Protein AF-A3K9N4-F1 (afdb_monomer)

Sequence (105 aa):
MAAKKGGRGHLIGRIKGGMNTKLHAICDSQGRPIDLFVTAGQVSDYIGARALLSGLPNVKWLLGDRGYDADWFREALQDKGIRACIPGRKKRKTPVKYPSRAITA

Solvent-accessible surface area (backbone atoms only — not comparable to full-atom values): 6694 Å² total; per-residue (Å²): 136,84,82,80,84,85,63,91,75,82,43,65,15,74,45,98,93,40,81,35,62,39,80,40,73,45,57,53,89,86,66,49,76,78,46,78,48,80,36,25,42,64,58,58,48,58,58,46,50,59,67,47,60,80,74,59,72,96,45,70,64,43,81,49,60,42,70,55,58,44,68,72,53,50,51,55,31,49,76,67,60,23,44,68,40,37,47,60,48,96,83,52,89,70,86,61,90,45,74,90,60,85,74,87,117

Nearest PDB structures (foldseek):
  5ejk-assembly1_H  TM=4.810E-01  e=1.274E-01  Rous sarcoma virus - Prague C
  3ff4-assembly1_A  TM=5.958E-01  e=1.021E+00  Cytophaga hutchinsonii ATCC 33406
  4lps-assembly2_B  TM=4.298E-01  e=1.779E+00  Helicobacter pylori 26695
  3qp9-assembly3_C  TM=4.645E-01  e=2.517E+00  Streptomyces venezuelae
  6e3b-assembly11_K  TM=4.564E-01  e=4.090E+00  Saccharomyces cerevisiae

Secondary structure (DSSP, 8-state):
----------S-EEETTEEEEEEEEEE-TTS-EEEEEEEETTS-HHHHHHHHGGG--S-SEEE--GGG--HHHHHHHHHTT-EEE-PPPTT-SS-----SSPPP-

InterPro domains:
  IPR002559 Transposase IS4-like domain [PF01609] (17-93)

Organism: Sagittula stellata (strain ATCC 700073 / DSM 11524 / E-37) (NCBI:txid388399)

Structure (mmCIF, N/CA/C/O backbone):
data_AF-A3K9N4-F1
#
_entry.id   AF-A3K9N4-F1
#
loop_
_atom_site.group_PDB
_atom_site.id
_atom_site.type_symbol
_atom_site.label_atom_id
_atom_site.label_alt_id
_atom_site.label_comp_id
_atom_site.label_asym_id
_atom_site.label_entity_id
_atom_site.label_seq_id
_atom_site.pdbx_PDB_ins_code
_atom_site.Cartn_x
_atom_site.Cartn_y
_atom_site.Cartn_z
_atom_site.occupancy
_atom_site.B_iso_or_equiv
_atom_site.auth_seq_id
_atom_site.auth_comp_id
_atom_site.auth_asym_id
_atom_site.auth_atom_id
_atom_site.pdbx_PDB_model_num
ATOM 1 N N . MET A 1 1 ? 10.949 12.000 -31.476 1.00 31.14 1 MET A N 1
ATOM 2 C CA . MET A 1 1 ? 9.859 11.083 -31.074 1.00 31.14 1 MET A CA 1
ATOM 3 C C . MET A 1 1 ? 10.477 9.744 -30.691 1.00 31.14 1 MET A C 1
ATOM 5 O O . MET A 1 1 ? 11.162 9.164 -31.520 1.00 31.14 1 MET A O 1
ATOM 9 N N . ALA A 1 2 ? 10.344 9.292 -29.441 1.00 36.34 2 ALA A N 1
ATOM 10 C CA . ALA A 1 2 ? 10.930 8.023 -28.997 1.00 36.34 2 ALA A CA 1
ATOM 11 C C . ALA A 1 2 ? 9.960 6.866 -29.279 1.00 36.34 2 ALA A C 1
ATOM 13 O O . ALA A 1 2 ? 8.819 6.880 -28.817 1.00 36.34 2 ALA A O 1
ATOM 14 N N . ALA A 1 3 ? 10.413 5.880 -30.052 1.00 39.84 3 ALA A N 1
ATOM 15 C CA . ALA A 1 3 ? 9.631 4.711 -30.432 1.00 39.84 3 ALA A CA 1
ATOM 16 C C . ALA A 1 3 ? 9.227 3.877 -29.200 1.00 39.84 3 ALA A C 1
ATOM 18 O O . ALA A 1 3 ? 10.079 3.350 -28.483 1.00 39.84 3 ALA A O 1
ATOM 19 N N . LYS A 1 4 ? 7.917 3.706 -28.975 1.00 48.53 4 LYS A N 1
ATOM 20 C CA . LYS A 1 4 ? 7.390 2.654 -28.095 1.00 48.53 4 LYS A CA 1
ATOM 21 C C . LYS A 1 4 ? 7.553 1.319 -28.822 1.00 48.53 4 LYS A C 1
ATOM 23 O O . LYS A 1 4 ? 6.789 1.019 -29.735 1.00 48.53 4 LYS A O 1
ATOM 28 N N . LYS A 1 5 ? 8.548 0.518 -28.430 1.00 48.88 5 LYS A N 1
ATOM 29 C CA . LYS A 1 5 ? 8.672 -0.871 -28.895 1.00 48.88 5 LYS A CA 1
ATOM 30 C C . LYS A 1 5 ? 7.516 -1.690 -28.323 1.00 48.88 5 LYS A C 1
ATOM 32 O O . LYS A 1 5 ? 7.525 -2.071 -27.155 1.00 48.88 5 LYS A O 1
ATOM 37 N N . GLY A 1 6 ? 6.511 -1.902 -29.168 1.00 56.56 6 GLY A N 1
ATOM 38 C CA . GLY A 1 6 ? 5.464 -2.889 -28.975 1.00 56.56 6 GLY A CA 1
ATOM 39 C C . GLY A 1 6 ? 6.054 -4.295 -29.011 1.00 56.56 6 GLY A C 1
ATOM 40 O O . GLY A 1 6 ? 6.759 -4.671 -29.942 1.00 56.56 6 GLY A O 1
ATOM 41 N N . GLY A 1 7 ? 5.762 -5.055 -27.969 1.00 42.81 7 GLY A N 1
ATOM 42 C CA . GLY A 1 7 ? 6.002 -6.483 -27.848 1.00 42.81 7 GLY A CA 1
ATOM 43 C C . GLY A 1 7 ? 5.214 -6.940 -26.630 1.00 42.81 7 GLY A C 1
ATOM 44 O O . GLY A 1 7 ? 5.201 -6.223 -25.628 1.00 42.81 7 GLY A O 1
ATOM 45 N N . ARG A 1 8 ? 4.490 -8.061 -26.733 1.00 51.12 8 ARG A N 1
ATOM 46 C CA . ARG A 1 8 ? 3.677 -8.621 -25.638 1.00 51.12 8 ARG A CA 1
ATOM 47 C C . ARG A 1 8 ? 4.528 -8.631 -24.361 1.00 51.12 8 ARG A C 1
ATOM 49 O O . ARG A 1 8 ? 5.591 -9.244 -24.325 1.00 51.12 8 ARG A O 1
ATOM 56 N N . GLY A 1 9 ? 4.139 -7.797 -23.397 1.00 58.41 9 GLY A N 1
ATOM 57 C CA . GLY A 1 9 ? 5.035 -7.336 -22.344 1.00 58.41 9 GLY A CA 1
ATOM 58 C C . GLY A 1 9 ? 5.330 -8.449 -21.354 1.00 58.41 9 GLY A C 1
ATOM 59 O O . GLY A 1 9 ? 4.470 -8.785 -20.553 1.00 58.41 9 GLY A O 1
ATOM 60 N N . HIS A 1 10 ? 6.552 -8.974 -21.360 1.00 64.12 10 HIS A N 1
ATOM 61 C CA . HIS A 1 10 ? 7.001 -10.038 -20.454 1.00 64.12 10 HIS A CA 1
ATOM 62 C C . HIS A 1 10 ? 7.051 -9.633 -18.964 1.00 64.12 10 HIS A C 1
ATOM 64 O O . HIS A 1 10 ? 7.701 -10.311 -18.187 1.00 64.12 10 HIS A O 1
ATOM 70 N N . LEU A 1 11 ? 6.432 -8.517 -18.546 1.00 78.75 11 LEU A N 1
ATOM 71 C CA . LEU A 1 11 ? 6.547 -7.931 -17.197 1.00 78.75 11 LEU A CA 1
ATOM 72 C C . LEU A 1 11 ? 8.007 -7.800 -16.713 1.00 78.75 11 LEU A C 1
ATOM 74 O O . LEU A 1 11 ? 8.276 -7.729 -15.517 1.00 78.75 11 LEU A O 1
ATOM 78 N N . ILE A 1 12 ? 8.953 -7.733 -17.654 1.00 85.56 12 ILE A N 1
ATOM 79 C CA . ILE A 1 12 ? 10.373 -7.491 -17.421 1.00 85.56 12 ILE A CA 1
ATOM 80 C C . ILE A 1 12 ? 10.680 -6.083 -17.907 1.00 85.56 12 ILE A C 1
ATOM 82 O O . ILE A 1 12 ? 10.336 -5.673 -19.019 1.00 85.56 12 ILE A O 1
ATOM 86 N N . GLY A 1 13 ? 11.333 -5.337 -17.035 1.00 86.31 13 GLY A N 1
ATOM 87 C CA . GLY A 1 13 ? 11.577 -3.923 -17.163 1.00 86.31 13 GLY A CA 1
ATOM 88 C C . GLY A 1 13 ? 13.041 -3.549 -17.167 1.00 86.31 13 GLY A C 1
ATOM 89 O O . GLY A 1 13 ? 13.818 -4.144 -16.431 1.00 86.31 13 GLY A O 1
ATOM 90 N N . ARG A 1 14 ? 13.433 -2.537 -17.945 1.00 87.31 14 ARG A N 1
ATOM 91 C CA . ARG A 1 14 ? 14.812 -2.037 -17.921 1.00 87.31 14 ARG A CA 1
ATOM 92 C C . ARG A 1 14 ? 14.966 -0.923 -16.888 1.00 87.31 14 ARG A C 1
ATOM 94 O O . ARG A 1 14 ? 14.326 0.119 -16.993 1.00 87.31 14 ARG A O 1
ATOM 101 N N . ILE A 1 15 ? 15.846 -1.145 -15.920 1.00 87.25 15 ILE A N 1
ATOM 102 C CA . ILE A 1 15 ? 16.279 -0.183 -14.899 1.00 87.25 15 ILE A CA 1
ATOM 103 C C . ILE A 1 15 ? 17.789 0.080 -15.035 1.00 87.25 15 ILE A C 1
ATOM 105 O O . ILE A 1 15 ? 18.471 -0.589 -15.812 1.00 87.25 15 ILE A O 1
ATO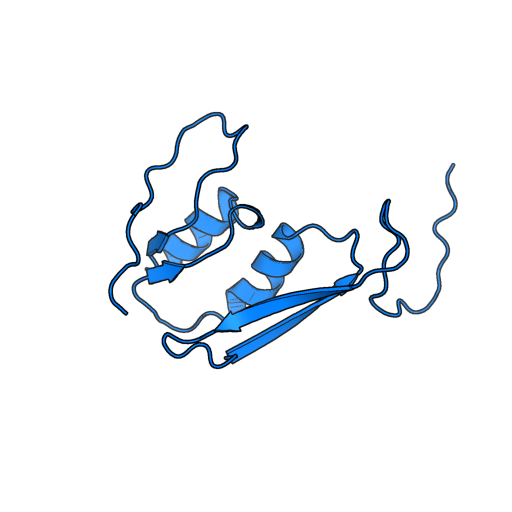M 109 N N . LYS A 1 16 ? 18.344 1.036 -14.270 1.00 87.69 16 LYS A N 1
ATOM 110 C CA . LYS A 1 16 ? 19.785 1.379 -14.323 1.00 87.69 16 LYS A CA 1
ATOM 111 C C . LYS A 1 16 ? 20.697 0.156 -14.112 1.00 87.69 16 LYS A C 1
ATOM 113 O O . LYS A 1 16 ? 21.749 0.078 -14.730 1.00 87.69 16 LYS A O 1
ATOM 118 N N . GLY A 1 17 ? 20.272 -0.791 -13.272 1.00 88.19 17 GLY A N 1
ATOM 119 C CA . GLY A 1 17 ? 21.001 -2.028 -12.968 1.00 88.19 17 GLY A CA 1
ATOM 120 C C . GLY A 1 17 ? 20.757 -3.200 -13.927 1.00 88.19 17 GLY A C 1
ATOM 121 O O . GLY A 1 17 ? 21.215 -4.296 -13.636 1.00 88.19 17 GLY A O 1
ATOM 122 N N . GLY A 1 18 ? 20.028 -3.015 -15.034 1.00 90.31 18 GLY A N 1
ATOM 123 C CA . GLY A 1 18 ? 19.726 -4.089 -15.987 1.00 90.31 18 GLY A CA 1
ATOM 124 C C . GLY A 1 18 ? 18.235 -4.402 -16.102 1.00 90.31 18 GLY A C 1
ATOM 125 O O . GLY A 1 18 ? 17.396 -3.512 -15.970 1.00 90.31 18 GLY A O 1
ATOM 126 N N . MET A 1 19 ? 17.901 -5.653 -16.419 1.00 92.19 19 MET A N 1
ATOM 127 C CA . MET A 1 19 ? 16.512 -6.114 -16.531 1.00 92.19 19 MET A CA 1
ATOM 128 C C . MET A 1 19 ? 16.000 -6.571 -15.161 1.00 92.19 19 MET A C 1
ATOM 130 O O . MET A 1 19 ? 16.707 -7.272 -14.446 1.00 92.19 19 MET A O 1
ATOM 134 N N . ASN A 1 20 ? 14.793 -6.165 -14.782 1.00 90.88 20 ASN A N 1
ATOM 135 C CA . ASN A 1 20 ? 14.216 -6.434 -13.468 1.00 90.88 20 ASN A CA 1
ATOM 136 C C . ASN A 1 20 ? 12.681 -6.534 -13.544 1.00 90.88 20 ASN A C 1
ATOM 138 O O . ASN A 1 20 ? 12.050 -5.957 -14.433 1.00 90.88 20 ASN A O 1
ATOM 142 N N . THR A 1 21 ? 12.093 -7.226 -12.576 1.00 93.06 21 THR A N 1
ATOM 143 C CA . THR A 1 21 ? 10.653 -7.350 -12.347 1.00 93.06 21 THR A CA 1
ATOM 144 C C . THR A 1 21 ? 10.372 -7.054 -10.876 1.00 93.06 21 THR A C 1
ATOM 146 O O . THR A 1 21 ? 11.153 -7.430 -10.003 1.00 93.06 21 THR A O 1
ATOM 149 N N . LYS A 1 22 ? 9.250 -6.391 -10.596 1.00 92.31 22 LYS A N 1
ATOM 150 C CA . LYS A 1 22 ? 8.766 -6.123 -9.242 1.00 92.31 22 LYS A CA 1
ATOM 151 C C . LYS A 1 22 ? 7.618 -7.062 -8.899 1.00 92.31 22 LYS A C 1
ATOM 153 O O . LYS A 1 22 ? 6.709 -7.252 -9.706 1.00 92.31 22 LYS A O 1
ATOM 158 N N . LEU A 1 23 ? 7.649 -7.591 -7.681 1.00 93.25 23 LEU A N 1
ATOM 159 C CA . LEU A 1 23 ? 6.552 -8.333 -7.074 1.00 93.25 23 LEU A CA 1
ATOM 160 C C . LEU A 1 23 ? 5.963 -7.485 -5.944 1.00 93.25 23 LEU A C 1
ATOM 162 O O . LEU A 1 23 ? 6.664 -7.133 -4.997 1.00 93.25 23 LEU A O 1
ATOM 166 N N . HIS A 1 24 ? 4.685 -7.150 -6.059 1.00 93.50 24 HIS A N 1
ATOM 167 C CA . HIS A 1 24 ? 3.906 -6.487 -5.021 1.00 93.50 24 HIS A CA 1
ATOM 168 C C . HIS A 1 24 ? 3.058 -7.543 -4.313 1.00 93.50 24 HIS A C 1
ATOM 170 O O . HIS A 1 24 ? 2.463 -8.382 -4.985 1.00 93.50 24 HIS A O 1
ATOM 176 N N . ALA A 1 25 ? 3.000 -7.511 -2.983 1.00 93.75 25 ALA A N 1
ATOM 177 C CA . ALA A 1 25 ? 2.304 -8.523 -2.195 1.00 93.75 25 ALA A CA 1
ATOM 178 C C . ALA A 1 25 ? 1.458 -7.890 -1.087 1.00 93.75 25 ALA A C 1
ATOM 180 O O . ALA A 1 25 ? 1.909 -6.953 -0.421 1.00 93.75 25 ALA A O 1
ATOM 181 N N . ILE A 1 26 ? 0.263 -8.435 -0.870 1.00 93.19 26 ILE A N 1
ATOM 182 C CA . ILE A 1 26 ? -0.480 -8.298 0.386 1.00 93.19 26 ILE A CA 1
ATOM 183 C C . ILE A 1 26 ? -0.183 -9.549 1.201 1.00 93.19 26 ILE A C 1
ATOM 185 O O . ILE A 1 26 ? -0.385 -10.654 0.705 1.00 93.19 26 ILE A O 1
ATOM 189 N N . CYS A 1 27 ? 0.255 -9.381 2.446 1.00 91.88 27 CYS A N 1
ATOM 190 C CA . CYS A 1 2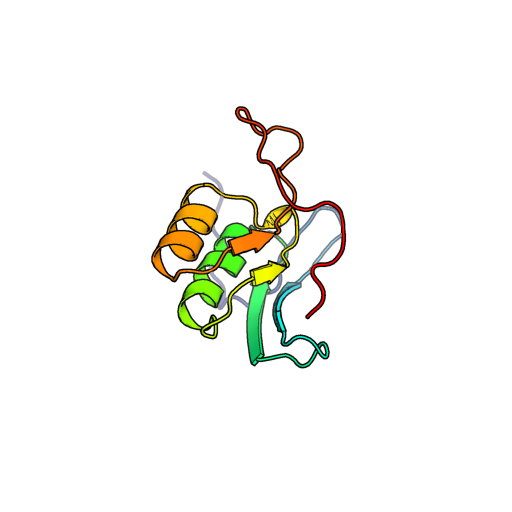7 ? 0.491 -10.489 3.364 1.00 91.88 27 CYS A CA 1
ATOM 191 C C . CYS A 1 27 ? -0.358 -10.341 4.625 1.00 91.88 27 CYS A C 1
ATOM 193 O O . CYS A 1 27 ? -0.685 -9.225 5.037 1.00 91.88 27 CYS A O 1
ATOM 195 N N . ASP A 1 28 ? -0.689 -11.469 5.247 1.00 90.62 28 ASP A N 1
ATOM 196 C CA . ASP A 1 28 ? -1.270 -11.479 6.585 1.00 90.62 28 ASP A CA 1
ATOM 197 C C . ASP A 1 28 ? -0.220 -11.191 7.677 1.00 90.62 28 ASP A C 1
ATOM 199 O O . ASP A 1 28 ? 0.966 -10.982 7.405 1.00 90.62 28 ASP A O 1
ATOM 203 N N . SER A 1 29 ? -0.654 -11.195 8.940 1.00 88.00 29 SER A N 1
ATOM 204 C CA . SER A 1 29 ? 0.220 -10.953 10.094 1.00 88.00 29 SER A CA 1
ATOM 205 C C . SER A 1 29 ? 1.312 -12.007 10.299 1.00 88.00 29 SER A C 1
ATOM 207 O O . SER A 1 29 ? 2.281 -11.742 11.006 1.00 88.00 29 SER A O 1
ATOM 209 N N . GLN A 1 30 ? 1.173 -13.184 9.685 1.00 88.81 30 GLN A N 1
ATOM 210 C CA . GLN A 1 30 ? 2.144 -14.277 9.733 1.00 88.81 30 GLN A CA 1
ATOM 211 C C . GLN A 1 30 ? 3.081 -14.270 8.514 1.00 88.81 30 GLN A C 1
ATOM 213 O O . GLN A 1 30 ? 3.911 -15.164 8.364 1.00 88.81 30 GLN A O 1
ATOM 218 N N . GLY A 1 31 ? 2.953 -13.277 7.626 1.00 88.00 31 GLY A N 1
ATOM 219 C CA . GLY A 1 31 ? 3.749 -13.165 6.407 1.00 88.00 31 GLY A CA 1
ATOM 220 C C . GLY A 1 31 ? 3.272 -14.058 5.259 1.00 88.00 31 GLY A C 1
ATOM 221 O O . GLY A 1 31 ? 3.981 -14.171 4.258 1.00 88.00 31 GLY A O 1
ATOM 222 N N . ARG A 1 32 ? 2.089 -14.677 5.354 1.00 92.56 32 ARG A N 1
ATOM 223 C CA . ARG A 1 32 ? 1.527 -15.491 4.267 1.00 92.56 32 ARG A CA 1
ATOM 224 C C . ARG A 1 32 ? 0.934 -14.572 3.194 1.00 92.56 32 ARG A C 1
ATOM 226 O O . ARG A 1 32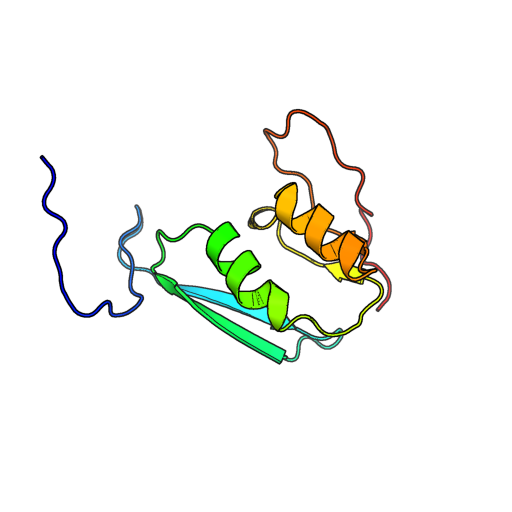 ? 0.139 -13.695 3.542 1.00 92.56 32 ARG A O 1
ATOM 233 N N . PRO A 1 33 ? 1.292 -14.743 1.909 1.00 91.44 33 PRO A N 1
ATOM 234 C CA . PRO A 1 33 ? 0.762 -13.909 0.838 1.00 91.44 33 PRO A CA 1
ATOM 235 C C . PRO A 1 33 ? -0.720 -14.218 0.592 1.00 91.44 33 PRO A C 1
ATOM 237 O O . PRO A 1 33 ? -1.105 -15.375 0.443 1.00 91.44 33 PRO A O 1
ATOM 240 N N . ILE A 1 34 ? -1.535 -13.168 0.544 1.00 91.38 34 ILE A N 1
ATOM 241 C CA . ILE A 1 34 ? -2.968 -13.201 0.219 1.00 91.38 34 ILE A CA 1
ATOM 242 C C . ILE A 1 34 ? -3.171 -12.865 -1.260 1.00 91.38 34 ILE A C 1
ATOM 244 O O . ILE A 1 34 ? -3.956 -13.516 -1.940 1.00 91.38 34 ILE A O 1
ATOM 248 N N . ASP A 1 35 ? -2.452 -11.855 -1.752 1.00 92.31 35 ASP A N 1
ATOM 249 C CA . ASP A 1 35 ? -2.543 -11.386 -3.133 1.00 92.31 35 ASP A CA 1
ATOM 250 C C . ASP A 1 35 ? -1.160 -10.958 -3.632 1.00 92.31 35 ASP A C 1
ATOM 252 O O . ASP A 1 35 ? -0.344 -10.426 -2.868 1.00 92.31 35 ASP A O 1
ATOM 256 N N . LEU A 1 36 ? -0.888 -11.218 -4.907 1.00 92.69 36 LEU A N 1
ATOM 257 C CA . LEU A 1 36 ? 0.401 -11.019 -5.557 1.00 92.69 36 LEU A CA 1
ATOM 258 C C . LEU A 1 36 ? 0.187 -10.363 -6.918 1.00 92.69 36 LEU A C 1
ATOM 260 O O . LEU A 1 36 ? -0.525 -10.880 -7.775 1.00 92.69 36 LEU A O 1
ATOM 264 N N . PHE A 1 37 ? 0.883 -9.256 -7.156 1.00 92.88 37 PHE A N 1
ATOM 265 C CA . PHE A 1 37 ? 0.817 -8.528 -8.414 1.00 92.88 37 PHE A CA 1
ATOM 266 C C . PHE A 1 37 ? 2.213 -8.258 -8.969 1.00 92.88 37 PHE A C 1
ATOM 268 O O . PHE A 1 37 ? 3.070 -7.679 -8.301 1.00 92.88 37 PHE A O 1
ATOM 275 N N . VAL A 1 38 ? 2.447 -8.671 -10.215 1.00 93.69 38 VAL A N 1
ATOM 276 C CA . VAL A 1 38 ? 3.754 -8.572 -10.875 1.00 93.69 38 VAL A CA 1
ATOM 277 C C . VAL A 1 38 ? 3.766 -7.411 -11.861 1.00 93.69 38 VAL A C 1
ATOM 279 O O . VAL A 1 38 ? 2.863 -7.264 -12.683 1.00 93.69 38 VAL A O 1
ATOM 282 N N . THR A 1 39 ? 4.823 -6.599 -11.820 1.00 92.56 39 THR A N 1
ATOM 283 C CA . THR A 1 39 ? 5.033 -5.497 -12.766 1.00 92.56 39 THR A CA 1
ATOM 284 C C . THR A 1 39 ? 6.462 -5.460 -13.300 1.00 92.56 39 THR A C 1
ATOM 286 O O . THR A 1 39 ? 7.398 -5.974 -12.691 1.00 92.56 39 THR A O 1
ATOM 289 N N . ALA A 1 40 ? 6.657 -4.821 -14.455 1.00 92.88 40 ALA A N 1
ATOM 290 C CA . ALA A 1 40 ? 7.997 -4.555 -14.971 1.00 92.88 40 ALA A CA 1
ATOM 291 C C . ALA A 1 40 ? 8.795 -3.650 -14.016 1.00 92.88 40 ALA A C 1
ATOM 293 O O . ALA A 1 40 ? 8.240 -2.732 -13.424 1.00 92.88 40 ALA A O 1
ATOM 294 N N . GLY A 1 41 ? 10.107 -3.866 -13.888 1.00 89.50 41 GLY A N 1
ATOM 295 C CA . GLY A 1 41 ? 10.939 -3.211 -12.869 1.00 89.50 41 GLY A CA 1
ATOM 296 C C . GLY A 1 41 ? 10.920 -1.674 -12.862 1.00 89.50 41 GLY A C 1
ATOM 297 O O . GLY A 1 41 ? 11.100 -1.062 -11.811 1.00 89.50 41 GLY A O 1
ATOM 298 N N . GLN A 1 42 ? 10.667 -1.025 -14.003 1.00 89.75 42 GLN A N 1
ATOM 299 C CA . GLN A 1 42 ? 10.535 0.438 -14.098 1.00 89.75 42 GLN A CA 1
ATOM 300 C C . GLN A 1 42 ? 9.160 0.971 -13.668 1.00 89.75 42 GLN A C 1
ATOM 302 O O . GLN A 1 42 ? 8.971 2.186 -13.596 1.00 89.75 42 GLN A O 1
ATOM 307 N N . VAL A 1 43 ? 8.184 0.094 -13.429 1.00 90.88 43 VAL A N 1
ATOM 308 C CA . VAL A 1 43 ? 6.832 0.471 -13.011 1.00 90.88 43 VAL A CA 1
ATOM 309 C C . VAL A 1 43 ? 6.879 1.027 -11.588 1.00 90.88 43 VAL A C 1
ATOM 311 O O . VAL A 1 43 ? 7.610 0.549 -10.718 1.00 90.88 43 VAL A O 1
ATOM 314 N N . SER A 1 44 ? 6.126 2.102 -11.360 1.00 89.00 44 SER A N 1
ATOM 315 C CA . SER A 1 44 ? 6.040 2.749 -10.052 1.00 89.00 44 SER A CA 1
ATOM 316 C C . SER A 1 44 ? 5.249 1.895 -9.066 1.00 89.00 44 SER A C 1
ATOM 318 O O . SER A 1 44 ? 4.229 1.311 -9.428 1.00 89.00 44 SER A O 1
ATOM 320 N N . ASP A 1 45 ? 5.648 1.921 -7.796 1.00 90.31 45 ASP A N 1
ATOM 321 C CA . ASP A 1 45 ? 4.957 1.197 -6.723 1.00 90.31 45 ASP A CA 1
ATOM 322 C C . ASP A 1 45 ? 3.517 1.697 -6.516 1.00 90.31 45 ASP A C 1
ATOM 324 O O . ASP A 1 45 ? 2.670 0.965 -6.022 1.00 90.31 45 ASP A O 1
ATOM 328 N N . TYR A 1 46 ? 3.191 2.905 -6.988 1.00 90.19 46 TYR A N 1
ATOM 329 C CA . TYR A 1 46 ? 1.818 3.416 -7.042 1.00 90.19 46 TYR A CA 1
ATOM 330 C C . TYR A 1 46 ? 0.882 2.571 -7.901 1.00 90.19 46 TYR A C 1
ATOM 332 O O . TYR A 1 46 ? -0.287 2.411 -7.559 1.00 90.19 46 TYR A O 1
ATOM 340 N N . ILE A 1 47 ? 1.391 2.017 -9.001 1.00 90.44 47 ILE A N 1
ATOM 341 C CA . ILE A 1 47 ? 0.607 1.128 -9.859 1.00 90.44 47 ILE A CA 1
ATOM 342 C C . ILE A 1 47 ? 0.379 -0.200 -9.131 1.00 90.44 47 ILE A C 1
ATOM 344 O O . ILE A 1 47 ? -0.741 -0.703 -9.140 1.00 90.44 47 ILE A O 1
ATOM 348 N N . GLY A 1 48 ? 1.398 -0.706 -8.426 1.00 90.19 48 GLY A N 1
ATOM 349 C CA . GLY A 1 48 ? 1.276 -1.882 -7.564 1.00 90.19 48 GLY A CA 1
ATOM 350 C C . GLY A 1 48 ? 0.247 -1.701 -6.442 1.00 90.19 48 GLY A C 1
ATOM 351 O O . GLY A 1 48 ? -0.658 -2.518 -6.313 1.00 90.19 48 GLY A O 1
ATOM 352 N N . ALA A 1 49 ? 0.312 -0.597 -5.688 1.00 91.12 49 ALA A N 1
ATOM 353 C CA . ALA A 1 49 ? -0.674 -0.285 -4.645 1.00 91.12 49 ALA A CA 1
ATOM 354 C C . ALA A 1 49 ? -2.099 -0.193 -5.196 1.00 91.12 49 ALA A C 1
ATOM 356 O O . ALA A 1 49 ? -3.036 -0.678 -4.567 1.00 91.12 49 ALA A O 1
ATOM 357 N N . ARG A 1 50 ? -2.271 0.411 -6.377 1.00 92.00 50 ARG A N 1
ATOM 358 C CA . ARG A 1 50 ? -3.591 0.536 -7.000 1.00 92.00 50 ARG A CA 1
ATOM 359 C C . ARG A 1 50 ? -4.157 -0.823 -7.406 1.00 92.00 50 ARG A C 1
ATOM 361 O O . ARG A 1 50 ? -5.349 -1.037 -7.225 1.00 92.00 50 ARG A O 1
ATOM 368 N N . ALA A 1 51 ? -3.320 -1.712 -7.937 1.00 91.81 51 ALA A N 1
ATOM 369 C CA . ALA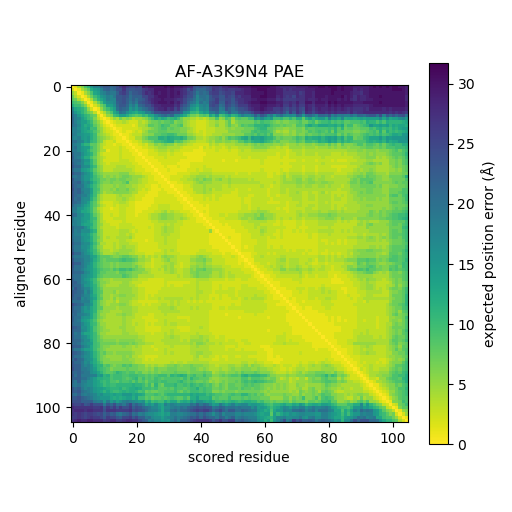 A 1 51 ? -3.732 -3.062 -8.315 1.00 91.81 51 ALA A CA 1
ATOM 370 C C . ALA A 1 51 ? -4.149 -3.900 -7.096 1.00 91.81 51 ALA A C 1
ATOM 372 O O . ALA A 1 51 ? -5.126 -4.634 -7.167 1.00 91.81 51 ALA A O 1
ATOM 373 N N . LEU A 1 52 ? -3.452 -3.733 -5.970 1.00 91.25 52 LEU A N 1
ATOM 374 C CA . LEU A 1 52 ? -3.717 -4.475 -4.735 1.00 91.25 52 LEU A CA 1
ATOM 375 C C . LEU A 1 52 ? -4.876 -3.894 -3.901 1.00 91.25 52 LEU A C 1
ATOM 377 O O . LEU A 1 52 ? -5.414 -4.574 -3.034 1.00 91.25 52 LEU A O 1
ATOM 381 N N . LEU A 1 53 ? -5.305 -2.653 -4.153 1.00 91.06 53 LEU A N 1
ATOM 382 C CA . LEU A 1 53 ? -6.313 -1.958 -3.338 1.00 91.06 53 LEU A CA 1
ATOM 383 C C . LEU A 1 53 ? -7.659 -2.707 -3.244 1.00 91.06 53 LEU A C 1
ATOM 385 O O . LEU A 1 53 ? -8.323 -2.663 -2.204 1.00 91.06 53 LEU A O 1
ATOM 389 N N . SER A 1 54 ? -8.076 -3.387 -4.316 1.00 87.31 54 SER A N 1
ATOM 390 C CA . SER A 1 54 ? -9.309 -4.187 -4.333 1.00 87.31 54 SER A CA 1
ATOM 391 C C . SER A 1 54 ? -9.186 -5.497 -3.556 1.00 87.31 54 SER A C 1
ATOM 393 O O . SER A 1 54 ? -10.186 -5.950 -3.010 1.00 87.31 54 SER A O 1
ATOM 395 N N . GLY A 1 55 ? -7.982 -6.070 -3.481 1.00 86.31 55 GLY A N 1
ATOM 396 C CA . GLY A 1 55 ? -7.693 -7.330 -2.790 1.00 86.31 55 GLY A CA 1
ATOM 397 C C . GLY A 1 55 ? -7.454 -7.180 -1.286 1.00 86.31 55 GLY A C 1
ATOM 398 O O . GLY A 1 55 ? -7.192 -8.167 -0.603 1.00 86.31 55 GLY A O 1
ATOM 399 N N . LEU A 1 56 ? -7.526 -5.956 -0.747 1.00 90.38 56 LEU A N 1
ATOM 400 C CA . LEU A 1 56 ? -7.279 -5.718 0.672 1.00 90.38 56 LEU A CA 1
ATOM 401 C C . LEU A 1 56 ? -8.359 -6.364 1.553 1.00 90.38 56 LEU A C 1
ATOM 403 O O . LEU A 1 56 ? -9.536 -6.011 1.415 1.00 90.38 56 LEU A O 1
ATOM 407 N N . PRO A 1 57 ? -7.973 -7.243 2.499 1.00 87.06 57 PRO A N 1
ATOM 408 C CA . PRO A 1 57 ? -8.902 -7.784 3.479 1.00 87.06 57 PRO A CA 1
ATOM 409 C C . PRO A 1 57 ? -9.396 -6.681 4.422 1.00 87.06 57 PRO A C 1
ATOM 411 O O . PRO A 1 57 ? -8.753 -5.644 4.592 1.00 87.06 57 PRO A O 1
ATOM 414 N N . ASN A 1 58 ? -10.533 -6.916 5.078 1.00 87.81 58 ASN A N 1
ATOM 415 C CA . ASN A 1 58 ? -11.027 -6.006 6.105 1.00 87.81 58 ASN A CA 1
ATOM 416 C C . ASN A 1 58 ? -10.138 -6.099 7.357 1.00 87.81 58 ASN A C 1
ATOM 418 O O . ASN A 1 58 ? -10.235 -7.055 8.128 1.00 87.81 58 ASN A O 1
ATOM 422 N N . VAL A 1 59 ? -9.248 -5.121 7.539 1.00 90.12 59 VAL A N 1
ATOM 423 C CA . VAL A 1 59 ? -8.268 -5.075 8.633 1.00 90.12 59 VAL A CA 1
ATOM 424 C C . VAL A 1 59 ? -8.207 -3.685 9.254 1.00 90.12 59 VAL A C 1
ATOM 426 O O . VAL A 1 59 ? -8.407 -2.675 8.589 1.00 90.12 59 VAL A O 1
ATOM 429 N N . LYS A 1 60 ? -7.870 -3.602 10.544 1.00 89.50 60 LYS A N 1
ATOM 430 C CA . LYS A 1 60 ? -7.753 -2.302 11.231 1.00 89.50 60 LYS A CA 1
ATOM 431 C C . LYS A 1 60 ? -6.509 -1.519 10.814 1.00 89.50 60 LYS A C 1
ATOM 433 O O . LYS A 1 60 ? -6.510 -0.292 10.884 1.00 89.50 60 LYS A O 1
ATOM 438 N N . TRP A 1 61 ? -5.448 -2.217 10.416 1.00 89.69 61 TRP A N 1
ATOM 439 C CA . TRP A 1 61 ? -4.144 -1.629 10.136 1.00 89.69 61 TRP A CA 1
ATOM 440 C C . TRP A 1 61 ? -3.507 -2.252 8.903 1.00 89.69 61 TRP A C 1
ATOM 442 O O . TRP A 1 61 ? -3.589 -3.461 8.707 1.00 89.69 61 TRP A O 1
ATOM 452 N N . LEU A 1 62 ? -2.820 -1.422 8.120 1.00 91.75 62 LEU A N 1
ATOM 453 C CA . LEU A 1 62 ? -1.997 -1.861 6.999 1.00 91.75 62 LEU A CA 1
ATOM 454 C C . LEU A 1 62 ? -0.572 -1.341 7.164 1.00 91.75 62 LEU A C 1
ATOM 456 O O . LEU A 1 62 ? -0.349 -0.129 7.230 1.00 91.75 62 LEU A O 1
ATOM 460 N N . LEU A 1 63 ? 0.383 -2.266 7.217 1.00 91.12 63 LEU A N 1
ATOM 461 C CA . LEU A 1 63 ? 1.811 -1.972 7.145 1.00 91.12 63 LEU A CA 1
ATOM 462 C C . LEU A 1 63 ? 2.215 -1.899 5.673 1.00 91.12 63 LEU A C 1
ATOM 464 O O . LEU A 1 63 ? 1.878 -2.787 4.894 1.00 91.12 63 LEU A O 1
ATOM 468 N N . GLY A 1 64 ? 2.932 -0.848 5.285 1.00 90.19 64 GLY A N 1
ATOM 469 C CA . GLY A 1 64 ? 3.359 -0.689 3.899 1.00 90.19 64 GLY A CA 1
ATOM 470 C C . GLY A 1 64 ? 4.692 0.026 3.767 1.00 90.19 64 GLY A C 1
ATOM 471 O O . GLY A 1 64 ? 5.073 0.846 4.604 1.00 90.19 64 GLY A O 1
ATOM 472 N N . ASP A 1 65 ? 5.393 -0.287 2.681 1.00 89.94 65 ASP A N 1
ATOM 473 C CA . ASP A 1 65 ? 6.633 0.387 2.320 1.00 89.94 65 ASP A CA 1
ATOM 474 C C . ASP A 1 65 ? 6.409 1.872 1.986 1.00 89.94 65 ASP A C 1
ATOM 476 O O . ASP A 1 65 ? 5.362 2.275 1.470 1.00 89.94 65 ASP A O 1
ATOM 480 N N . ARG A 1 66 ? 7.441 2.693 2.215 1.00 89.31 66 ARG A N 1
ATOM 481 C CA . ARG A 1 66 ? 7.450 4.130 1.888 1.00 89.31 66 ARG A CA 1
ATOM 482 C C . ARG A 1 66 ? 7.135 4.399 0.407 1.00 89.31 66 ARG A C 1
ATOM 484 O O . ARG A 1 66 ? 6.592 5.457 0.073 1.00 89.31 66 ARG A O 1
ATOM 491 N N . GLY A 1 67 ? 7.471 3.477 -0.494 1.00 88.50 67 GLY A N 1
ATOM 492 C CA . GLY A 1 67 ? 7.130 3.530 -1.915 1.00 88.50 67 GLY A CA 1
ATOM 493 C C . GLY A 1 67 ? 5.625 3.639 -2.176 1.00 88.50 67 GLY A C 1
ATOM 494 O O . GLY A 1 67 ? 5.232 4.290 -3.143 1.00 88.50 67 GLY A O 1
ATOM 495 N N . TYR A 1 68 ? 4.778 3.141 -1.275 1.00 90.38 68 TYR A N 1
ATOM 496 C CA . TYR A 1 68 ? 3.318 3.219 -1.393 1.00 90.38 68 TYR A CA 1
ATOM 497 C C . TYR A 1 68 ? 2.705 4.505 -0.827 1.00 90.38 68 TYR A C 1
ATOM 499 O O . TYR A 1 68 ? 1.496 4.698 -0.915 1.00 90.38 68 TYR A O 1
ATOM 507 N N . ASP A 1 69 ? 3.512 5.412 -0.270 1.00 90.62 69 ASP A N 1
ATOM 508 C CA . ASP A 1 69 ? 3.016 6.672 0.285 1.00 90.62 69 ASP A CA 1
ATOM 509 C C . ASP A 1 69 ? 2.454 7.588 -0.820 1.00 90.62 69 ASP A C 1
ATOM 511 O O . ASP A 1 69 ? 3.191 8.258 -1.554 1.00 90.62 69 ASP A O 1
ATOM 515 N N . ALA A 1 70 ? 1.130 7.598 -0.938 1.00 90.06 70 ALA A N 1
ATOM 516 C CA . ALA A 1 70 ? 0.343 8.473 -1.795 1.00 90.06 70 ALA A CA 1
ATOM 517 C C . ALA A 1 70 ? -0.898 8.957 -1.047 1.00 90.06 70 ALA A C 1
ATOM 519 O O . ALA A 1 70 ? -1.466 8.213 -0.250 1.00 90.06 70 ALA A O 1
ATOM 520 N N . ASP A 1 71 ? -1.326 10.185 -1.337 1.00 91.62 71 ASP A N 1
ATOM 521 C CA . ASP A 1 71 ? -2.513 10.795 -0.721 1.00 91.62 71 ASP A CA 1
ATOM 522 C C . ASP A 1 71 ? -3.765 9.989 -1.064 1.00 91.62 71 ASP A C 1
ATOM 524 O O . ASP A 1 71 ? -4.403 9.452 -0.165 1.00 91.62 71 ASP A O 1
ATOM 528 N N . TRP A 1 72 ? -3.980 9.736 -2.359 1.00 92.94 72 TRP A N 1
ATOM 529 C CA . TRP A 1 72 ? -5.087 8.910 -2.852 1.00 92.94 72 TRP A CA 1
ATOM 530 C C . TRP A 1 72 ? -5.111 7.501 -2.241 1.00 92.94 72 TRP A C 1
ATOM 532 O O . TRP A 1 72 ? -6.176 6.921 -2.059 1.00 92.94 72 TRP A O 1
ATOM 542 N N . PHE A 1 73 ? -3.946 6.921 -1.928 1.00 92.62 73 PHE A N 1
ATOM 543 C CA . PHE A 1 73 ? -3.888 5.578 -1.352 1.00 92.62 73 PHE A CA 1
ATOM 544 C C . PHE A 1 73 ? -4.271 5.605 0.126 1.00 92.62 73 PHE A C 1
ATOM 546 O O . PHE A 1 73 ? -4.995 4.733 0.591 1.00 92.62 73 PHE A O 1
ATOM 553 N N . ARG A 1 74 ? -3.834 6.629 0.866 1.00 91.56 74 ARG A N 1
ATOM 554 C CA . ARG A 1 74 ? -4.234 6.826 2.265 1.00 91.56 74 ARG A CA 1
ATOM 555 C C . ARG A 1 74 ? -5.723 7.131 2.394 1.00 91.56 74 ARG A C 1
ATOM 557 O O . ARG A 1 74 ? -6.348 6.576 3.289 1.00 91.56 74 ARG A O 1
ATOM 564 N N . GLU A 1 75 ? -6.266 7.955 1.503 1.00 93.31 75 GLU A N 1
ATOM 565 C CA . GLU A 1 75 ? -7.702 8.247 1.417 1.00 93.31 75 GLU A CA 1
ATOM 566 C C . GLU A 1 75 ? -8.494 6.964 1.145 1.00 93.31 75 GLU A C 1
ATOM 568 O O . GLU A 1 75 ? -9.364 6.605 1.930 1.00 93.31 75 GLU A O 1
ATOM 573 N N . ALA A 1 76 ? -8.097 6.175 0.142 1.00 93.25 76 ALA A N 1
ATOM 574 C CA . ALA A 1 76 ? -8.768 4.912 -0.159 1.00 93.25 76 ALA A CA 1
ATOM 575 C C . ALA A 1 76 ? -8.696 3.880 0.987 1.00 93.25 76 ALA A C 1
ATOM 577 O O . ALA A 1 76 ? -9.617 3.084 1.172 1.00 93.25 76 ALA A O 1
ATOM 578 N N . LEU A 1 77 ? -7.604 3.868 1.761 1.00 92.56 77 LEU A N 1
ATOM 579 C CA . LEU A 1 77 ? -7.505 3.049 2.973 1.00 92.56 77 LEU A CA 1
ATOM 580 C C . LEU A 1 77 ? -8.449 3.561 4.067 1.00 92.56 77 LEU A C 1
ATOM 582 O O . LEU A 1 77 ? -9.117 2.755 4.712 1.00 92.56 77 LEU A O 1
ATOM 586 N N . GLN A 1 78 ? -8.542 4.878 4.244 1.00 92.50 78 GLN A N 1
ATOM 587 C CA . GLN A 1 78 ? -9.448 5.502 5.204 1.00 92.50 78 GLN A CA 1
ATOM 588 C C . GLN A 1 78 ? -10.919 5.229 4.865 1.00 92.50 78 GLN A C 1
ATOM 590 O O . GLN A 1 78 ? -11.676 4.874 5.768 1.00 92.50 78 GLN A O 1
ATOM 595 N N . ASP A 1 79 ? -11.298 5.295 3.587 1.00 92.94 79 ASP A N 1
ATOM 596 C CA . ASP A 1 79 ? -12.650 4.968 3.111 1.00 92.94 79 ASP A CA 1
ATOM 597 C C . ASP A 1 79 ? -13.022 3.504 3.390 1.00 92.94 79 ASP A C 1
ATOM 599 O O . ASP A 1 79 ? -14.177 3.176 3.656 1.00 92.94 79 ASP A O 1
ATOM 603 N N . LYS A 1 80 ? -12.026 2.610 3.392 1.00 91.31 80 LYS A N 1
ATOM 604 C CA . LYS A 1 80 ? -12.174 1.199 3.785 1.00 91.31 80 LYS A CA 1
ATOM 605 C C . LYS A 1 80 ? -12.116 0.973 5.304 1.00 91.31 80 LYS A C 1
ATOM 607 O O . LYS A 1 80 ? -12.210 -0.170 5.741 1.00 91.31 80 LYS A O 1
ATOM 612 N N . GLY A 1 81 ? -11.929 2.017 6.115 1.00 91.94 81 GLY A N 1
ATOM 613 C CA . GLY A 1 81 ? -11.767 1.909 7.570 1.00 91.94 81 GLY A CA 1
ATOM 614 C C . GLY A 1 81 ? -10.402 1.370 8.024 1.00 91.94 81 GLY A C 1
ATOM 615 O O . GLY A 1 81 ? -10.239 0.999 9.188 1.00 91.94 81 GLY A O 1
ATOM 616 N N . ILE A 1 82 ? -9.411 1.338 7.129 1.00 92.75 82 ILE A N 1
ATOM 617 C CA . ILE A 1 82 ? -8.072 0.794 7.368 1.00 92.75 82 ILE A CA 1
ATOM 618 C C . ILE A 1 82 ? -7.113 1.926 7.751 1.00 92.75 82 ILE A C 1
ATOM 620 O O . ILE A 1 82 ? -6.943 2.909 7.027 1.00 92.75 82 ILE A O 1
ATOM 624 N N . ARG A 1 83 ? -6.402 1.784 8.874 1.00 91.12 83 ARG A N 1
ATOM 625 C CA . ARG A 1 83 ? -5.388 2.763 9.294 1.00 91.12 83 ARG A CA 1
ATOM 626 C C . ARG A 1 83 ? -4.043 2.467 8.628 1.00 91.12 83 ARG A C 1
ATOM 628 O O . ARG A 1 83 ? -3.41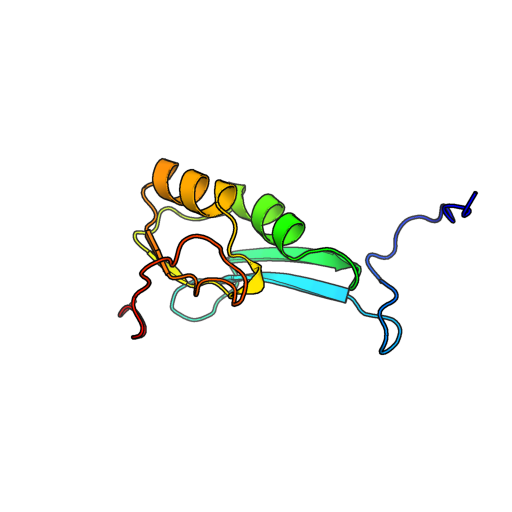9 1.435 8.875 1.00 91.12 83 ARG A O 1
ATOM 635 N N . ALA A 1 84 ? -3.569 3.405 7.812 1.00 90.75 84 ALA A N 1
ATOM 636 C CA . ALA A 1 84 ? -2.302 3.284 7.097 1.00 90.75 84 ALA A CA 1
ATOM 637 C C . ALA A 1 84 ? -1.087 3.531 8.011 1.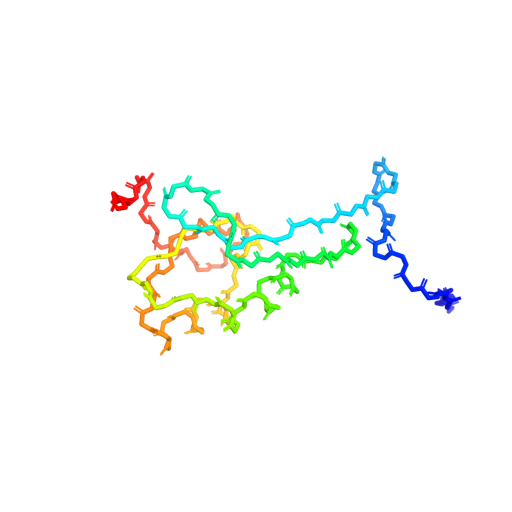00 90.75 84 ALA A C 1
ATOM 639 O O . ALA A 1 84 ? -0.835 4.657 8.450 1.00 90.75 84 ALA A O 1
ATOM 640 N N . CYS A 1 85 ? -0.271 2.500 8.219 1.00 91.12 85 CYS A N 1
ATOM 641 C CA . CYS A 1 85 ? 1.050 2.590 8.835 1.00 91.12 85 CYS A CA 1
A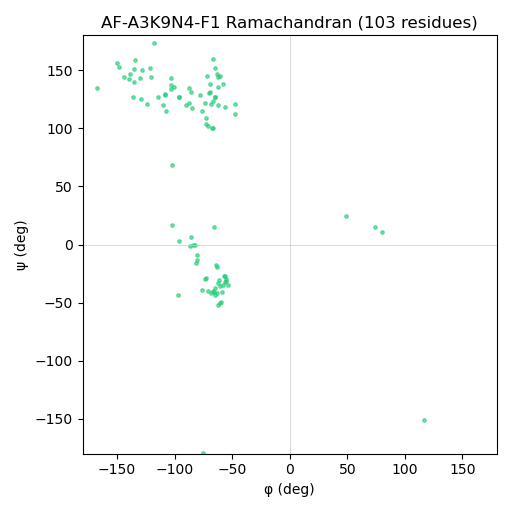TOM 642 C C . CYS A 1 85 ? 2.136 2.530 7.759 1.00 91.12 85 CYS A C 1
ATOM 644 O O . CYS A 1 85 ? 2.891 1.569 7.621 1.00 91.12 85 CYS A O 1
ATOM 646 N N . ILE A 1 86 ? 2.171 3.598 6.968 1.00 90.25 86 ILE A N 1
ATOM 647 C CA . ILE A 1 86 ? 3.112 3.779 5.868 1.00 90.25 86 ILE A CA 1
ATOM 648 C C . ILE A 1 86 ? 4.022 4.953 6.236 1.00 90.25 86 ILE A C 1
ATOM 650 O O . ILE A 1 86 ? 3.505 6.032 6.553 1.00 90.25 86 ILE A O 1
ATOM 654 N N . PRO A 1 87 ? 5.354 4.799 6.207 1.00 89.25 87 PRO A N 1
ATOM 655 C CA . PRO A 1 87 ? 6.257 5.922 6.397 1.00 89.25 87 PRO A CA 1
ATOM 656 C C . PRO A 1 87 ? 6.079 6.965 5.292 1.00 89.25 87 PRO A C 1
ATOM 658 O O . PRO A 1 87 ? 6.037 6.631 4.109 1.00 89.25 87 PRO A O 1
ATOM 661 N N . GLY A 1 88 ? 6.042 8.245 5.663 1.00 87.94 88 GLY A N 1
ATOM 662 C CA . GLY A 1 88 ? 6.018 9.334 4.687 1.00 87.94 88 GLY A CA 1
ATOM 663 C C . GLY A 1 88 ? 7.258 9.330 3.782 1.00 87.94 88 GLY A C 1
ATOM 664 O O . GLY A 1 88 ? 8.375 9.005 4.212 1.00 87.94 88 GLY A O 1
ATOM 665 N N . ARG A 1 89 ? 7.086 9.713 2.514 1.00 87.19 89 ARG A N 1
ATOM 666 C CA . ARG A 1 89 ? 8.214 9.963 1.601 1.00 87.19 89 ARG A CA 1
ATOM 667 C C . ARG A 1 89 ? 9.071 11.132 2.085 1.00 87.19 89 ARG A C 1
ATOM 669 O O . ARG A 1 89 ? 8.560 12.130 2.577 1.00 87.19 89 ARG A O 1
ATOM 676 N N . LYS A 1 90 ? 10.387 11.056 1.839 1.00 83.19 90 LYS A N 1
ATOM 677 C CA . LYS A 1 90 ? 11.361 12.092 2.248 1.00 83.19 90 LYS A CA 1
ATOM 678 C C . LYS A 1 90 ? 11.029 13.500 1.728 1.00 83.19 90 LYS A C 1
ATOM 680 O O . LYS A 1 90 ? 11.374 14.474 2.373 1.00 83.19 90 LYS A O 1
ATOM 685 N N . LYS A 1 91 ? 10.398 13.601 0.553 1.00 84.44 91 LYS A N 1
ATOM 686 C CA . LYS A 1 91 ? 10.073 14.869 -0.127 1.00 84.44 91 LYS A CA 1
ATOM 687 C C . LYS A 1 91 ? 8.602 15.279 0.024 1.00 84.44 91 LYS A C 1
ATOM 689 O O . LYS A 1 91 ? 8.098 16.056 -0.783 1.00 84.44 91 LYS A O 1
ATOM 694 N N . ARG A 1 92 ? 7.878 14.703 0.985 1.00 84.81 92 ARG A N 1
ATOM 695 C CA . ARG A 1 92 ? 6.467 15.031 1.192 1.00 84.81 92 ARG A CA 1
ATOM 696 C C . ARG A 1 92 ? 6.343 16.457 1.737 1.00 84.81 92 ARG A C 1
ATOM 698 O O . ARG A 1 92 ? 7.043 16.803 2.680 1.00 84.81 92 ARG A O 1
ATOM 705 N N . LYS A 1 93 ? 5.458 17.268 1.144 1.00 85.56 93 LYS A N 1
ATOM 706 C CA . LYS A 1 93 ? 5.218 18.660 1.572 1.00 85.56 93 LYS A CA 1
ATOM 707 C C . LYS A 1 93 ? 4.619 18.723 2.977 1.00 85.56 93 LYS A C 1
ATOM 709 O O . LYS A 1 93 ? 5.059 19.514 3.799 1.00 85.56 93 LYS A O 1
ATOM 714 N N . THR A 1 94 ? 3.655 17.846 3.244 1.00 85.06 94 THR A N 1
ATOM 715 C CA . THR A 1 94 ? 2.981 17.744 4.540 1.00 85.06 94 THR A CA 1
ATOM 716 C C . THR A 1 94 ? 3.442 16.474 5.250 1.00 85.06 94 THR A C 1
ATOM 718 O O . THR A 1 94 ? 3.167 15.378 4.745 1.00 85.06 94 THR A O 1
ATOM 721 N N . PRO A 1 95 ? 4.142 16.573 6.394 1.00 82.06 95 PRO A N 1
ATOM 722 C CA . PRO A 1 95 ? 4.540 15.408 7.173 1.00 82.06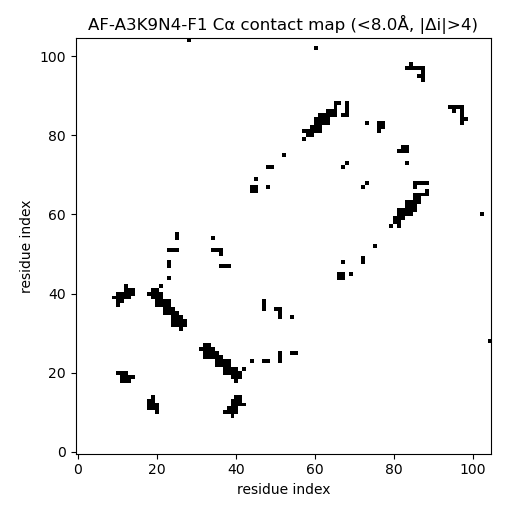 95 PRO A CA 1
ATOM 723 C C . PRO A 1 95 ? 3.323 14.578 7.581 1.00 82.06 95 PRO A C 1
ATOM 725 O O . PRO A 1 95 ? 2.306 15.120 8.004 1.00 82.06 95 PRO A O 1
ATOM 728 N N . VAL A 1 96 ? 3.436 13.253 7.484 1.00 83.31 96 VAL A N 1
ATOM 729 C CA . VAL A 1 96 ? 2.397 12.344 7.979 1.00 83.31 96 VAL A CA 1
ATOM 730 C C . VAL A 1 96 ? 2.899 11.643 9.217 1.00 83.31 96 VAL A C 1
ATOM 732 O O . VAL A 1 96 ? 3.976 11.043 9.211 1.00 83.31 96 VAL A O 1
ATOM 735 N N . LYS A 1 97 ? 2.091 11.701 10.274 1.00 79.38 97 LYS A N 1
ATOM 736 C CA . LYS A 1 97 ? 2.312 10.918 11.480 1.00 79.38 97 LYS A CA 1
ATOM 737 C C . LYS A 1 97 ? 1.955 9.464 11.179 1.00 79.38 97 LYS A C 1
ATOM 739 O O . LYS A 1 97 ? 0.835 9.162 10.780 1.00 79.38 97 LYS A O 1
ATOM 744 N N . TYR A 1 98 ? 2.914 8.574 11.368 1.00 78.81 98 TYR A N 1
ATOM 745 C CA . TYR A 1 98 ? 2.722 7.129 11.314 1.00 78.81 98 TYR A CA 1
ATOM 746 C C . TYR A 1 98 ? 3.316 6.528 12.594 1.00 78.81 98 TYR A C 1
ATOM 748 O O . TYR A 1 98 ? 4.236 7.124 13.166 1.00 78.81 98 TYR A O 1
ATOM 756 N N . PRO A 1 99 ? 2.786 5.404 13.099 1.00 72.38 99 PRO A N 1
ATOM 757 C CA . PRO A 1 99 ? 3.380 4.762 14.259 1.00 72.38 99 PRO A CA 1
ATOM 758 C C . PRO A 1 99 ? 4.783 4.250 13.900 1.00 72.38 99 PRO A C 1
ATOM 760 O O . PRO A 1 99 ? 4.970 3.561 12.903 1.00 72.38 99 PRO A O 1
ATOM 763 N N . SER A 1 100 ? 5.782 4.628 14.701 1.00 64.69 100 SER A N 1
ATOM 764 C CA . SER A 1 100 ? 7.188 4.235 14.517 1.00 64.69 100 SER A CA 1
ATOM 765 C C . SER A 1 100 ? 7.500 2.829 15.040 1.00 64.69 100 SER A C 1
ATOM 767 O O . SER A 1 100 ? 8.563 2.288 14.746 1.00 64.69 100 SER A O 1
ATOM 769 N N . ARG A 1 101 ? 6.586 2.238 15.818 1.00 57.09 101 ARG A N 1
ATOM 770 C CA . ARG A 1 101 ? 6.661 0.864 16.322 1.00 57.09 101 ARG A CA 1
ATOM 771 C C . ARG A 1 101 ? 5.727 -0.038 15.527 1.00 57.09 101 ARG A C 1
ATOM 773 O O . ARG A 1 101 ? 4.628 0.385 15.171 1.00 57.09 101 ARG A O 1
ATOM 780 N N . ALA A 1 102 ? 6.181 -1.274 15.303 1.00 55.16 102 ALA A N 1
ATOM 781 C CA . ALA A 1 102 ? 5.362 -2.355 14.779 1.00 55.16 102 ALA A CA 1
ATOM 782 C C . ALA A 1 102 ? 4.048 -2.395 15.560 1.00 55.16 102 ALA A C 1
ATOM 784 O O . ALA A 1 102 ? 4.040 -2.475 16.789 1.00 55.16 102 ALA A O 1
ATOM 785 N N . ILE A 1 103 ? 2.947 -2.246 14.839 1.00 58.31 103 ILE A N 1
ATOM 786 C CA . ILE A 1 103 ? 1.619 -2.392 15.408 1.00 58.31 103 ILE A CA 1
ATOM 787 C C . ILE A 1 103 ? 1.506 -3.876 15.741 1.00 58.31 103 ILE A C 1
ATOM 789 O O . ILE A 1 103 ? 1.714 -4.700 14.853 1.00 58.31 103 ILE A O 1
ATOM 793 N N . THR A 1 104 ? 1.276 -4.214 17.009 1.00 51.34 104 THR A N 1
ATOM 794 C CA . THR A 1 104 ? 1.073 -5.605 17.419 1.00 51.34 104 THR A CA 1
ATOM 795 C C . THR A 1 104 ? -0.090 -6.163 16.605 1.00 51.34 104 THR A C 1
ATOM 797 O O . THR A 1 104 ? -1.180 -5.584 16.627 1.00 51.34 104 THR A O 1
ATOM 800 N N . ALA A 1 105 ? 0.195 -7.193 15.811 1.00 47.44 105 ALA A N 1
ATOM 801 C CA . ALA A 1 105 ? -0.756 -7.818 14.905 1.00 47.44 105 ALA A CA 1
ATOM 802 C C . ALA A 1 105 ? -1.661 -8.817 15.630 1.00 47.44 105 ALA A C 1
ATOM 804 O O . ALA A 1 105 ? -1.204 -9.382 16.650 1.00 47.44 105 ALA A O 1
#

Mean predicted aligned error: 7.76 Å

pLDDT: mean 83.6, std 14.81, range [31.14, 93.75]

Foldseek 3Di:
DDDDD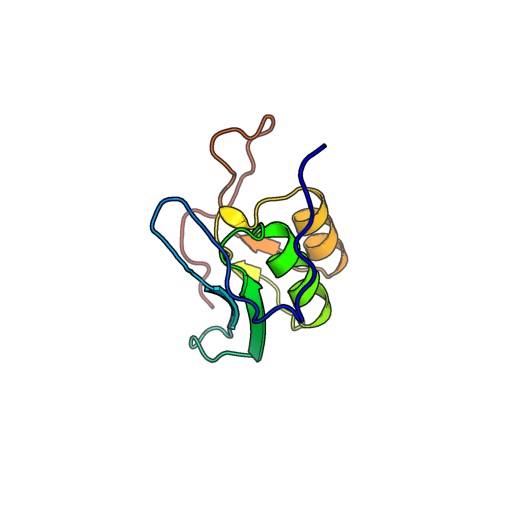DDPDPLWAQDPVGIDKDKQFDADPVRHTQDIDIHHPVDQCCVVLVVCLVVDDQDQEDEDEQSNDDPVSCVSCVVSNYHYQYAHDPPDPDHDDHDPDDDDD

Radius of gyration: 15.73 Å; Cα contacts (8 Å, |Δi|>4): 144; chains: 1; bounding box: 34×34×48 Å